Protein AF-A0A1G8NV44-F1 (afdb_monomer_lite)

Sequence (176 aa):
MKKGLSALVLLLPLIGHTADIPKAVSDEVAAREARGNQALAVNLWDSNVRACESRNLPTLFSIMKTVDTRLEAQPDDHQKYRARFVYSGCRQMLLNVASLNGACLNKIPDEQSQQYASKRWKDDSAQCAREIESPDLGYDVTKPVDRKQELLSEGYTGDEAEEVMRVMRKAAGENE

Organism: NCBI:txid29435

Structure (mmCIF, N/CA/C/O backbone):
data_AF-A0A1G8NV44-F1
#
_entry.id   AF-A0A1G8NV44-F1
#
loop_
_atom_site.group_PDB
_atom_site.id
_atom_site.type_symbol
_atom_site.label_atom_id
_atom_site.label_alt_id
_atom_site.label_comp_id
_atom_site.label_asym_id
_atom_site.label_entity_id
_atom_site.label_seq_id
_atom_site.pdbx_PDB_ins_code
_atom_site.Cartn_x
_atom_site.Cartn_y
_atom_site.Cartn_z
_atom_site.occupancy
_atom_site.B_iso_or_equiv
_atom_site.auth_seq_id
_atom_site.auth_comp_id
_atom_site.auth_asym_id
_atom_site.auth_atom_id
_atom_site.pdbx_PDB_model_num
ATOM 1 N N . MET A 1 1 ? -35.415 27.107 71.762 1.00 36.62 1 MET A N 1
ATOM 2 C CA . MET A 1 1 ? -35.977 26.882 70.410 1.00 36.62 1 MET A CA 1
ATOM 3 C C . MET A 1 1 ? -34.848 27.036 69.395 1.00 36.62 1 MET A C 1
ATOM 5 O O . MET A 1 1 ? -34.385 28.150 69.194 1.00 36.62 1 MET A O 1
ATOM 9 N N . LYS A 1 2 ? -34.321 25.932 68.846 1.00 34.53 2 LYS A N 1
ATOM 10 C CA . LYS A 1 2 ? -33.248 25.945 67.832 1.00 34.53 2 LYS A CA 1
ATOM 11 C C . LYS A 1 2 ? -33.889 25.796 66.447 1.00 34.53 2 LYS A C 1
ATOM 13 O O . LYS A 1 2 ? -34.646 24.856 66.237 1.00 34.53 2 LYS A O 1
ATOM 18 N N . LYS A 1 3 ? -33.624 26.742 65.541 1.00 37.09 3 LYS A N 1
ATOM 19 C CA . LYS A 1 3 ? -34.063 26.703 64.138 1.00 37.09 3 LYS A CA 1
ATOM 20 C C . LYS A 1 3 ? -33.130 25.763 63.367 1.00 37.09 3 LYS A C 1
ATOM 22 O O . LYS A 1 3 ? -31.929 26.011 63.335 1.00 37.09 3 LYS A O 1
ATOM 27 N N . GLY A 1 4 ? -33.667 24.690 62.793 1.00 36.47 4 GLY A N 1
ATOM 28 C CA . GLY A 1 4 ? -32.935 23.809 61.882 1.00 36.47 4 GLY A CA 1
ATOM 29 C C . GLY A 1 4 ? -33.060 24.316 60.448 1.00 36.47 4 GLY A C 1
ATOM 30 O O . GLY A 1 4 ? -34.166 24.373 59.918 1.00 36.47 4 GLY A O 1
ATOM 31 N N . LEU A 1 5 ? -31.937 24.695 59.833 1.00 40.50 5 LEU A N 1
ATOM 32 C CA . LEU A 1 5 ? -31.829 24.830 58.380 1.00 40.50 5 LEU A CA 1
ATOM 33 C C . LEU A 1 5 ? -31.835 23.419 57.774 1.00 40.50 5 LEU A C 1
ATOM 35 O O . LEU A 1 5 ? -30.941 22.630 58.066 1.00 40.50 5 LEU A O 1
ATOM 39 N N . SER A 1 6 ? -32.815 23.106 56.924 1.00 41.28 6 SER A N 1
ATOM 40 C CA . SER A 1 6 ? -32.707 21.967 56.005 1.00 41.28 6 SER A CA 1
ATOM 41 C C . SER A 1 6 ? -31.924 22.409 54.775 1.00 41.28 6 SER A C 1
ATOM 43 O O . SER A 1 6 ? -32.379 23.269 54.023 1.00 41.28 6 SER A O 1
ATOM 45 N N . ALA A 1 7 ? -30.735 21.838 54.595 1.00 43.12 7 ALA A N 1
ATOM 46 C CA . ALA A 1 7 ? -29.953 21.972 53.377 1.00 43.12 7 ALA A CA 1
ATOM 47 C C . ALA A 1 7 ? -30.589 21.106 52.281 1.00 43.12 7 ALA A C 1
ATOM 49 O O . ALA A 1 7 ? -30.697 19.887 52.416 1.00 43.12 7 ALA A O 1
ATOM 50 N N . LEU A 1 8 ? -31.031 21.753 51.205 1.00 38.50 8 LEU A N 1
ATOM 51 C CA . LEU A 1 8 ? -31.514 21.098 49.998 1.00 38.50 8 LEU A CA 1
ATOM 52 C C . LEU A 1 8 ? -30.291 20.571 49.231 1.00 38.50 8 LEU A C 1
ATOM 54 O O . LEU A 1 8 ? -29.568 21.340 48.600 1.00 38.50 8 LEU A O 1
ATOM 58 N N . VAL A 1 9 ? -30.023 19.270 49.330 1.00 42.53 9 VAL A N 1
ATOM 59 C CA . VAL A 1 9 ? -28.989 18.603 48.529 1.00 42.53 9 VAL A CA 1
ATOM 60 C C . VAL A 1 9 ? -29.501 18.498 47.093 1.00 42.53 9 VAL A C 1
ATOM 62 O O . VAL A 1 9 ? -30.320 17.641 46.766 1.00 42.53 9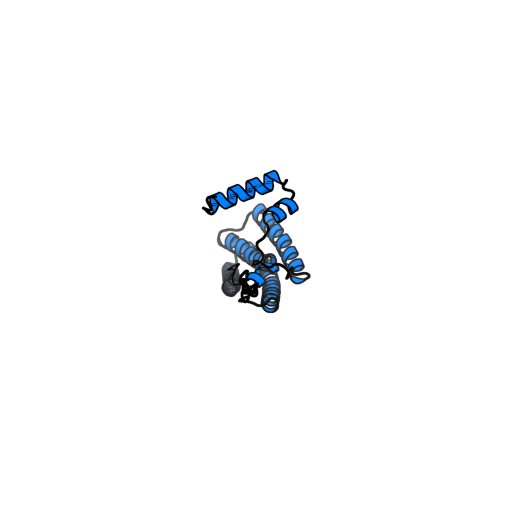 VAL A O 1
ATOM 65 N N . LEU A 1 10 ? -29.033 19.407 46.240 1.00 39.44 10 LEU A N 1
ATOM 66 C CA . LEU A 1 10 ? -29.155 19.316 44.788 1.00 39.44 10 LEU A CA 1
ATOM 67 C C . LEU A 1 10 ? -28.259 18.171 44.298 1.00 39.44 10 LEU A C 1
ATOM 69 O O . LEU A 1 10 ? -27.062 18.343 44.082 1.00 39.44 10 LEU A O 1
ATOM 73 N N . LEU A 1 11 ? -28.851 16.988 44.141 1.00 39.84 11 LEU A N 1
ATOM 74 C CA . LEU A 1 11 ? -28.281 15.898 43.354 1.00 39.84 11 LEU A CA 1
ATOM 75 C C . LEU A 1 11 ? -28.310 16.306 41.875 1.00 39.84 11 LEU A C 1
ATOM 77 O O . LEU A 1 11 ? -29.318 16.144 41.190 1.00 39.84 11 LEU A O 1
ATOM 81 N N . LEU A 1 12 ? -27.201 16.864 41.391 1.00 37.12 12 LEU A N 1
ATOM 82 C CA . LEU A 1 12 ? -26.926 16.960 39.961 1.00 37.12 12 LEU A CA 1
ATOM 83 C C . LEU A 1 12 ? -26.587 15.553 39.446 1.00 37.12 12 LEU A C 1
ATOM 85 O O . LEU A 1 12 ? -25.647 14.942 39.963 1.00 37.12 12 LEU A O 1
ATOM 89 N N . PRO A 1 13 ? -27.299 15.014 38.441 1.00 42.34 13 PRO A N 1
ATOM 90 C CA . PRO A 1 13 ? -26.837 13.816 37.768 1.00 42.34 13 PRO A CA 1
ATOM 91 C C . PRO A 1 13 ? -25.544 14.166 37.023 1.00 42.34 13 PRO A C 1
ATOM 93 O O . PRO A 1 13 ? -25.536 14.996 36.115 1.00 42.34 13 PRO A O 1
ATOM 96 N N . LEU A 1 14 ? -24.442 13.537 37.431 1.00 43.56 14 LEU A N 1
ATOM 97 C CA . LEU A 1 14 ? -23.212 13.439 36.649 1.00 43.56 14 LEU A CA 1
ATOM 98 C C . LEU A 1 14 ? -23.537 12.630 35.396 1.00 43.56 14 LEU A C 1
ATOM 100 O O . LEU A 1 14 ? -23.450 11.404 35.375 1.00 43.56 14 LEU A O 1
ATOM 104 N N . ILE A 1 15 ? -23.971 13.328 34.355 1.00 43.56 15 ILE A N 1
ATOM 105 C CA . ILE A 1 15 ? -24.144 12.728 33.048 1.00 43.56 15 ILE A CA 1
ATOM 106 C C . ILE A 1 15 ? -22.759 12.634 32.402 1.00 43.56 15 ILE A C 1
ATOM 108 O O . ILE A 1 15 ? -22.330 13.520 31.666 1.00 43.56 15 ILE A O 1
ATOM 112 N N . GLY A 1 16 ? -22.041 11.557 32.718 1.00 37.78 16 GLY A N 1
ATOM 113 C CA . GLY A 1 16 ? -20.856 11.135 31.982 1.00 37.78 16 GLY A CA 1
ATOM 114 C C . GLY A 1 16 ? -21.265 10.603 30.611 1.00 37.78 16 GLY A C 1
ATOM 115 O O . GLY A 1 16 ? -21.325 9.396 30.409 1.00 37.78 16 GLY A O 1
ATOM 116 N N . HIS A 1 17 ? -21.580 11.494 29.672 1.00 37.81 17 HIS A N 1
ATOM 117 C CA . HIS A 1 17 ? -21.605 11.126 28.262 1.00 37.81 17 HIS A CA 1
ATOM 118 C C . HIS A 1 17 ? -20.155 11.053 27.785 1.00 37.81 17 HIS A C 1
ATOM 120 O O . HIS A 1 17 ? -19.550 12.076 27.467 1.00 37.81 17 HIS A O 1
ATOM 126 N N . THR A 1 18 ? -19.602 9.845 27.688 1.00 39.44 18 THR A N 1
ATOM 127 C CA . THR A 1 18 ? -18.601 9.580 26.653 1.00 39.44 18 THR A CA 1
ATOM 128 C C . THR A 1 18 ? -19.333 9.760 25.329 1.00 39.44 18 THR A C 1
ATOM 130 O O . THR A 1 18 ? -20.010 8.849 24.851 1.00 39.44 18 THR A O 1
ATOM 133 N N . ALA A 1 19 ? -19.336 10.985 24.805 1.00 41.38 19 ALA A N 1
ATOM 134 C CA . ALA A 1 19 ? -19.837 11.246 23.472 1.00 41.38 19 ALA A CA 1
ATOM 135 C C . ALA A 1 19 ? -18.920 10.479 22.518 1.00 41.38 19 ALA A C 1
ATOM 137 O O . ALA A 1 19 ? -17.815 10.924 22.220 1.00 41.38 19 ALA A O 1
ATOM 138 N N . ASP A 1 20 ? -19.363 9.289 22.122 1.00 52.78 20 ASP A N 1
ATOM 139 C CA . ASP A 1 20 ? -18.735 8.477 21.094 1.00 52.78 20 ASP A CA 1
ATOM 140 C C . ASP A 1 20 ? -18.692 9.356 19.839 1.00 52.78 20 ASP A C 1
ATOM 142 O O . ASP A 1 20 ? -19.716 9.589 19.192 1.00 52.78 20 ASP A O 1
ATOM 146 N N . ILE A 1 21 ? -17.539 9.987 19.579 1.00 54.69 21 ILE A N 1
ATOM 147 C CA . ILE A 1 21 ? -17.377 10.913 18.455 1.00 54.69 21 ILE A CA 1
ATOM 148 C C . ILE A 1 21 ? -17.822 10.130 17.220 1.00 54.69 21 ILE A C 1
ATOM 150 O O . ILE A 1 21 ? -17.257 9.059 16.986 1.00 54.69 21 ILE A O 1
ATOM 154 N N . PRO A 1 22 ? -18.817 10.574 16.438 1.00 58.72 22 PRO A N 1
ATOM 155 C CA . PRO A 1 22 ? -19.298 9.783 15.316 1.00 58.72 22 PRO A CA 1
ATOM 156 C C . PRO A 1 22 ? -18.135 9.450 14.378 1.00 58.72 22 PRO A C 1
ATOM 158 O O . PRO A 1 22 ? -17.453 10.352 13.887 1.00 58.72 22 PRO A O 1
ATOM 161 N N . LYS A 1 23 ? -17.870 8.156 14.148 1.00 66.50 23 LYS A N 1
ATOM 162 C CA . LYS A 1 23 ? -16.870 7.740 13.156 1.00 66.50 23 LYS A CA 1
ATOM 163 C C . LYS A 1 23 ? -17.345 8.254 11.795 1.00 66.50 23 LYS A C 1
ATOM 165 O O . LYS A 1 23 ? -18.462 7.942 11.390 1.00 66.50 23 LYS A O 1
ATOM 170 N N . ALA A 1 24 ? -16.513 8.996 11.061 1.00 81.44 24 ALA A N 1
ATOM 171 C CA . ALA A 1 24 ? -16.880 9.426 9.705 1.00 81.44 24 ALA A CA 1
ATOM 172 C C . ALA A 1 24 ? -16.997 8.243 8.723 1.00 81.44 24 ALA A C 1
ATOM 174 O O . ALA A 1 24 ? -17.567 8.380 7.644 1.00 81.44 24 ALA A O 1
ATOM 175 N N . VAL A 1 25 ? -16.445 7.089 9.103 1.00 84.81 25 VAL A N 1
ATOM 176 C CA . VAL A 1 25 ? -16.461 5.821 8.375 1.00 84.81 25 VAL A CA 1
ATOM 177 C C . VAL A 1 25 ? -16.764 4.718 9.384 1.00 84.81 25 VAL A C 1
ATOM 179 O O . VAL A 1 25 ? -16.109 4.649 10.422 1.00 84.81 25 VAL A O 1
ATOM 182 N N . SER A 1 26 ? -17.754 3.868 9.109 1.00 89.12 26 SER A N 1
ATOM 183 C CA . SER A 1 26 ? -18.061 2.727 9.978 1.00 89.12 26 SER A CA 1
ATOM 184 C C . SER A 1 26 ? -16.981 1.646 9.892 1.00 89.12 26 SER A C 1
ATOM 186 O O . SER A 1 26 ? -16.259 1.555 8.897 1.00 89.12 26 SER A O 1
ATOM 188 N N . ASP A 1 27 ? -16.910 0.776 10.900 1.00 89.94 27 ASP A N 1
ATOM 189 C CA . ASP A 1 27 ? -15.952 -0.339 10.912 1.00 89.94 27 ASP A CA 1
ATOM 190 C C . ASP A 1 27 ? -16.160 -1.288 9.721 1.00 89.94 27 ASP A C 1
ATOM 192 O O . ASP A 1 27 ? -15.196 -1.780 9.141 1.00 89.94 27 ASP A O 1
ATOM 196 N N . GLU A 1 28 ? -17.409 -1.478 9.283 1.00 91.94 28 GLU A N 1
ATOM 197 C CA . GLU A 1 28 ? -17.740 -2.270 8.093 1.00 91.94 28 GLU A CA 1
ATOM 198 C C . GLU A 1 28 ? -17.209 -1.628 6.800 1.00 91.94 28 GLU A C 1
ATOM 200 O O . GLU A 1 28 ? -16.648 -2.311 5.938 1.00 91.94 28 GLU A O 1
ATOM 205 N N . VAL A 1 29 ? -17.360 -0.305 6.654 1.00 93.31 29 VAL A N 1
ATOM 206 C CA . VAL A 1 29 ? -16.832 0.418 5.487 1.00 93.31 29 VAL A CA 1
ATOM 207 C C . VAL A 1 29 ? -15.306 0.344 5.481 1.00 93.31 29 VAL A C 1
ATOM 209 O O . VAL A 1 29 ? -14.736 0.019 4.440 1.00 93.31 29 VAL A O 1
ATOM 212 N N . ALA A 1 30 ? -14.656 0.560 6.628 1.00 94.00 30 ALA A N 1
ATOM 213 C CA . ALA A 1 30 ? -13.204 0.450 6.758 1.00 94.00 30 ALA A CA 1
ATOM 214 C C . ALA A 1 30 ? -12.697 -0.968 6.437 1.00 94.00 30 ALA A C 1
ATOM 216 O O . ALA A 1 30 ? -11.735 -1.119 5.687 1.00 94.00 30 ALA A O 1
ATOM 217 N N . ALA A 1 31 ? -13.389 -2.015 6.901 1.00 96.00 31 ALA A N 1
ATOM 218 C CA . ALA A 1 31 ? -13.051 -3.403 6.577 1.00 96.00 31 ALA A CA 1
ATOM 219 C C . ALA A 1 31 ? -13.163 -3.697 5.070 1.00 96.00 31 ALA A C 1
ATOM 221 O O . ALA A 1 31 ? -12.324 -4.390 4.484 1.00 96.00 31 ALA A O 1
ATOM 222 N N . ARG A 1 32 ? -14.200 -3.161 4.411 1.00 97.38 32 ARG A N 1
ATOM 223 C CA . ARG A 1 32 ? -14.382 -3.292 2.958 1.00 97.38 32 ARG A CA 1
ATOM 224 C C . ARG A 1 32 ? -13.302 -2.538 2.183 1.00 97.38 32 ARG A C 1
ATOM 226 O O . ARG A 1 32 ? -12.782 -3.066 1.199 1.00 97.38 32 ARG A O 1
ATOM 233 N N . GLU A 1 33 ? -12.950 -1.332 2.621 1.00 96.94 33 GLU A N 1
ATOM 234 C CA . GLU A 1 33 ? -11.828 -0.564 2.071 1.00 96.94 33 GLU A CA 1
ATOM 235 C C . GLU A 1 33 ? -10.509 -1.329 2.218 1.00 96.94 33 GLU A C 1
ATOM 237 O O . GLU A 1 33 ? -9.790 -1.474 1.232 1.00 96.94 33 GLU A O 1
ATOM 242 N N . ALA A 1 34 ? -10.239 -1.903 3.394 1.00 97.88 34 ALA A N 1
ATOM 243 C CA . ALA A 1 34 ? -9.039 -2.685 3.679 1.00 97.88 34 ALA A CA 1
ATOM 244 C C . ALA A 1 34 ? -8.881 -3.890 2.741 1.00 97.88 34 ALA A C 1
ATOM 246 O O . ALA A 1 34 ? -7.846 -4.037 2.089 1.00 97.88 34 ALA A O 1
ATOM 247 N N . ARG A 1 35 ? -9.937 -4.702 2.581 1.00 98.50 35 ARG A N 1
ATOM 248 C CA . ARG A 1 35 ? -9.952 -5.825 1.620 1.00 98.50 35 ARG A CA 1
ATOM 249 C C . ARG A 1 35 ? -9.744 -5.342 0.185 1.00 98.50 35 ARG A C 1
ATOM 251 O O . ARG A 1 35 ? -9.006 -5.955 -0.585 1.00 98.50 35 ARG A O 1
ATOM 258 N N . GLY A 1 36 ? -10.372 -4.221 -0.172 1.00 98.38 36 GLY A N 1
ATOM 259 C CA . GLY A 1 36 ? -10.199 -3.592 -1.477 1.00 98.38 36 GLY A CA 1
ATOM 260 C C . GLY A 1 36 ? -8.773 -3.091 -1.727 1.00 98.38 36 GLY A C 1
ATOM 261 O O . GLY A 1 36 ? -8.297 -3.170 -2.860 1.00 98.38 36 GLY A O 1
ATOM 262 N N . ASN A 1 37 ? -8.095 -2.590 -0.695 1.00 98.38 37 ASN A N 1
ATOM 263 C CA . ASN A 1 37 ? -6.706 -2.144 -0.764 1.00 98.38 37 ASN A CA 1
ATOM 264 C C . ASN A 1 37 ? -5.754 -3.331 -0.884 1.00 98.38 37 ASN A C 1
ATOM 266 O O . ASN A 1 37 ? -4.890 -3.309 -1.755 1.00 98.38 37 ASN A O 1
ATOM 270 N N . GLN A 1 38 ? -5.960 -4.383 -0.085 1.00 98.62 38 GLN A N 1
ATOM 271 C CA . GLN A 1 38 ? -5.181 -5.619 -0.160 1.00 98.62 38 GLN A CA 1
ATOM 272 C C . GLN A 1 38 ? -5.229 -6.214 -1.571 1.00 98.62 38 GLN A C 1
ATOM 274 O O . GLN A 1 38 ? -4.189 -6.425 -2.193 1.00 98.62 38 GLN A O 1
ATOM 279 N N . ALA A 1 39 ? -6.437 -6.435 -2.100 1.00 98.50 39 ALA A N 1
ATOM 280 C CA . ALA A 1 39 ? -6.622 -7.026 -3.422 1.00 98.50 39 ALA A CA 1
ATOM 281 C C . ALA A 1 39 ? -5.989 -6.166 -4.526 1.00 98.50 39 ALA A C 1
ATOM 283 O O . ALA A 1 39 ? -5.305 -6.684 -5.408 1.00 98.50 39 ALA A O 1
ATOM 284 N N . LEU A 1 40 ? -6.179 -4.843 -4.462 1.00 98.44 40 LEU A N 1
ATOM 285 C CA . LEU A 1 40 ? -5.576 -3.925 -5.423 1.00 98.44 40 LEU A CA 1
ATOM 286 C C . LEU A 1 40 ? -4.046 -3.954 -5.342 1.00 98.44 40 LEU A C 1
ATOM 288 O O . LEU A 1 40 ? -3.391 -4.096 -6.369 1.00 98.44 40 LEU A O 1
ATOM 292 N N . ALA A 1 41 ? -3.479 -3.850 -4.141 1.00 98.50 41 ALA A N 1
ATOM 293 C CA . ALA A 1 41 ? -2.037 -3.833 -3.946 1.00 98.50 41 ALA A CA 1
ATOM 294 C C . ALA A 1 41 ? -1.385 -5.125 -4.456 1.00 98.50 41 ALA A C 1
ATOM 296 O O . ALA A 1 41 ? -0.385 -5.052 -5.164 1.00 98.50 41 ALA A O 1
ATOM 297 N N . VAL A 1 42 ? -1.978 -6.291 -4.164 1.00 98.19 42 VAL A N 1
ATOM 298 C CA . VAL A 1 42 ? -1.490 -7.594 -4.654 1.00 98.19 42 VAL A CA 1
ATOM 299 C C . VAL A 1 42 ? -1.483 -7.632 -6.182 1.00 98.19 42 VAL A C 1
ATOM 301 O O . VAL A 1 42 ? -0.472 -7.991 -6.781 1.00 98.19 42 VAL A O 1
ATOM 304 N N . ASN A 1 43 ? -2.568 -7.190 -6.823 1.00 97.50 43 ASN A N 1
ATOM 305 C CA . ASN A 1 43 ? -2.657 -7.155 -8.286 1.00 97.50 43 ASN A CA 1
ATOM 306 C C . ASN A 1 43 ? -1.639 -6.194 -8.924 1.00 97.50 43 ASN A C 1
ATOM 308 O O . ASN A 1 43 ? -1.125 -6.449 -10.020 1.00 97.50 43 ASN A O 1
ATOM 312 N N . LEU A 1 44 ? -1.357 -5.071 -8.260 1.00 98.44 44 LEU A N 1
ATOM 313 C CA . LEU A 1 44 ? -0.427 -4.066 -8.765 1.00 98.44 44 LEU A CA 1
ATOM 314 C C . LEU A 1 44 ? 1.036 -4.434 -8.517 1.00 98.44 44 LEU A C 1
ATOM 316 O O . LEU A 1 44 ? 1.865 -4.072 -9.347 1.00 98.44 44 LEU A O 1
ATOM 320 N N . TRP A 1 45 ? 1.363 -5.146 -7.434 1.00 98.00 45 TRP A N 1
ATOM 321 C CA . TRP A 1 45 ? 2.744 -5.438 -7.039 1.00 98.00 45 TRP A CA 1
ATOM 322 C C . TRP A 1 45 ? 3.542 -6.121 -8.154 1.00 98.00 45 TRP A C 1
ATOM 324 O O . TRP A 1 45 ? 4.522 -5.562 -8.645 1.00 98.00 45 TRP A O 1
ATOM 334 N N . ASP A 1 46 ? 3.070 -7.269 -8.639 1.00 95.69 46 ASP A N 1
ATOM 335 C CA . ASP A 1 46 ? 3.755 -8.027 -9.692 1.00 95.69 46 ASP A CA 1
ATOM 336 C C . ASP A 1 46 ? 3.854 -7.242 -11.008 1.00 95.69 46 ASP A C 1
ATOM 338 O O . ASP A 1 46 ? 4.848 -7.317 -11.734 1.00 95.69 46 ASP A O 1
ATOM 342 N N . SER A 1 47 ? 2.812 -6.471 -11.328 1.00 96.81 47 SER A N 1
ATOM 343 C CA . SER A 1 47 ? 2.793 -5.615 -12.517 1.00 96.81 47 SER A CA 1
ATOM 344 C C . SER A 1 47 ? 3.794 -4.466 -12.399 1.00 96.81 47 SER A C 1
ATOM 346 O O . SER A 1 47 ? 4.440 -4.118 -13.385 1.00 96.81 47 SER A O 1
ATOM 348 N N . ASN A 1 48 ? 3.961 -3.915 -11.196 1.00 97.75 48 ASN A N 1
ATOM 349 C CA . ASN A 1 48 ? 4.921 -2.862 -10.890 1.00 97.75 48 ASN A CA 1
ATOM 350 C C . ASN A 1 48 ? 6.362 -3.369 -11.002 1.00 97.75 48 ASN A C 1
ATOM 352 O O . ASN A 1 48 ? 7.177 -2.726 -11.658 1.00 97.75 48 ASN A O 1
ATOM 356 N N . VAL A 1 49 ? 6.653 -4.550 -10.440 1.00 95.81 49 VAL A N 1
ATOM 357 C CA . VAL A 1 49 ? 7.973 -5.200 -10.540 1.00 95.81 49 VAL A CA 1
ATOM 358 C C . VAL A 1 49 ? 8.351 -5.419 -12.008 1.00 95.81 49 VAL A C 1
ATOM 360 O O . VAL A 1 49 ? 9.375 -4.911 -12.462 1.00 95.81 49 VAL A O 1
ATOM 363 N N . ARG A 1 50 ? 7.473 -6.056 -12.797 1.00 96.25 50 ARG A N 1
ATOM 364 C CA . ARG A 1 50 ? 7.725 -6.285 -14.233 1.00 96.25 50 ARG A CA 1
ATOM 365 C C . ARG A 1 50 ? 7.894 -4.985 -15.021 1.00 96.25 50 ARG A C 1
ATOM 367 O O . ARG A 1 50 ? 8.748 -4.896 -15.905 1.00 96.25 50 ARG A O 1
ATOM 374 N N . ALA A 1 51 ? 7.079 -3.970 -14.731 1.00 97.25 51 ALA A N 1
ATOM 375 C CA . ALA A 1 51 ? 7.184 -2.671 -15.392 1.00 97.25 51 ALA A CA 1
ATOM 376 C C . ALA A 1 51 ? 8.492 -1.948 -15.036 1.00 97.25 51 ALA A C 1
ATOM 378 O O . ALA A 1 51 ? 9.066 -1.271 -15.887 1.00 97.25 51 ALA A O 1
ATOM 379 N N . CYS A 1 52 ? 8.988 -2.126 -13.812 1.00 96.00 52 CYS A N 1
ATOM 380 C CA . CYS A 1 52 ? 10.265 -1.590 -13.365 1.00 96.00 52 CYS A CA 1
ATOM 381 C C . CYS A 1 52 ? 11.443 -2.198 -14.134 1.00 96.00 52 CYS A C 1
ATOM 383 O O . CYS A 1 52 ? 12.241 -1.467 -14.725 1.00 96.00 52 CYS A O 1
ATOM 385 N N . GLU A 1 53 ? 11.505 -3.532 -14.177 1.00 94.88 53 GLU A N 1
ATOM 386 C CA . GLU A 1 53 ? 12.563 -4.297 -14.850 1.00 94.88 53 GLU A CA 1
ATOM 387 C C . GLU A 1 53 ? 12.612 -4.001 -16.353 1.00 94.88 53 GLU A C 1
ATOM 389 O O . GLU A 1 53 ? 13.678 -3.777 -16.922 1.00 94.88 53 GLU A O 1
ATOM 394 N N . SER A 1 54 ? 11.441 -3.935 -16.993 1.00 96.25 54 SER A N 1
ATOM 395 C CA . SER A 1 54 ? 11.310 -3.647 -18.428 1.00 96.25 54 SER A CA 1
ATOM 396 C C . SER A 1 54 ? 11.338 -2.155 -18.776 1.00 96.25 54 SER A C 1
ATOM 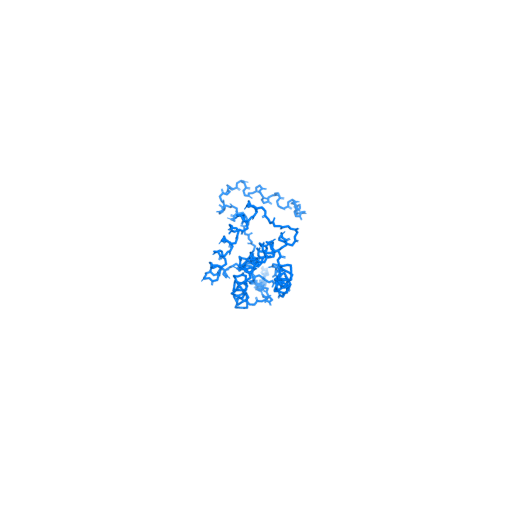398 O O . SER A 1 54 ? 11.223 -1.805 -19.951 1.00 96.25 54 SER A O 1
ATOM 400 N N . ARG A 1 55 ? 11.469 -1.263 -17.780 1.00 95.44 55 ARG A N 1
ATOM 401 C CA . ARG A 1 55 ? 11.389 0.202 -17.949 1.00 95.44 55 ARG A CA 1
ATOM 402 C C . ARG A 1 55 ? 10.115 0.660 -18.674 1.00 95.44 55 ARG A C 1
ATOM 404 O O . ARG A 1 55 ? 10.126 1.650 -19.407 1.00 95.44 55 ARG A O 1
ATOM 411 N N . ASN A 1 56 ? 8.999 -0.029 -18.454 1.00 97.75 56 ASN A N 1
ATOM 412 C CA . ASN A 1 56 ? 7.711 0.312 -19.046 1.00 97.75 56 ASN A CA 1
ATOM 413 C C . ASN A 1 56 ? 7.079 1.514 -18.320 1.00 97.75 56 ASN A C 1
ATOM 415 O O . ASN A 1 56 ? 6.225 1.367 -17.442 1.00 97.75 56 ASN A O 1
ATOM 419 N N . LEU A 1 57 ? 7.517 2.721 -18.694 1.00 96.94 57 LEU A N 1
ATOM 420 C CA . LEU A 1 57 ? 7.056 3.977 -18.094 1.00 96.94 57 LEU A CA 1
ATOM 421 C C . LEU A 1 57 ? 5.531 4.178 -18.188 1.00 96.94 57 LEU A C 1
ATOM 423 O O . LEU A 1 57 ? 4.947 4.558 -17.173 1.00 96.94 57 LEU A O 1
ATOM 427 N N . PRO A 1 58 ? 4.846 3.899 -19.322 1.00 98.12 58 PRO A N 1
ATOM 428 C CA . PRO A 1 58 ? 3.385 3.999 -19.383 1.00 98.12 58 PRO A CA 1
ATOM 429 C C . PRO A 1 58 ? 2.671 3.165 -18.313 1.00 98.12 58 PRO A C 1
ATOM 431 O O . PRO A 1 58 ? 1.753 3.658 -17.654 1.00 98.12 58 PRO A O 1
ATOM 434 N N . THR A 1 59 ? 3.114 1.923 -18.092 1.00 98.31 59 THR A N 1
ATOM 435 C CA . THR A 1 59 ? 2.558 1.077 -17.030 1.00 98.31 59 THR A CA 1
ATOM 436 C C . THR A 1 59 ? 2.880 1.634 -15.647 1.00 98.31 59 THR A C 1
ATOM 438 O O 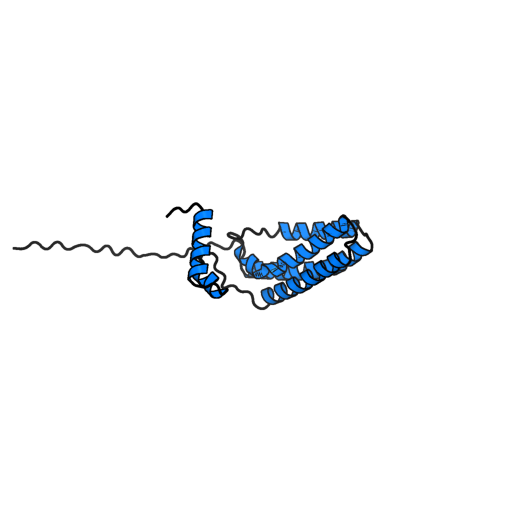. THR A 1 59 ? 1.981 1.687 -14.811 1.00 98.31 59 THR A O 1
ATOM 441 N N . LEU A 1 60 ? 4.107 2.112 -15.406 1.00 98.06 60 LEU A N 1
ATOM 442 C CA . LEU A 1 60 ? 4.470 2.714 -14.118 1.00 98.06 60 LEU A CA 1
ATOM 443 C C . LEU A 1 60 ? 3.588 3.929 -13.786 1.00 98.06 60 LEU A C 1
ATOM 445 O O . LEU A 1 60 ? 3.024 3.974 -12.694 1.00 98.06 60 LEU A O 1
ATOM 449 N N . PHE A 1 61 ? 3.374 4.848 -14.732 1.00 98.19 61 PHE A N 1
ATOM 450 C CA . PHE A 1 61 ? 2.477 5.995 -14.532 1.00 98.19 61 PHE A CA 1
ATOM 451 C C . PHE A 1 61 ? 1.023 5.576 -14.289 1.00 98.19 61 PHE A C 1
ATOM 453 O O . PHE A 1 61 ? 0.350 6.150 -13.432 1.00 98.19 61 PHE A O 1
ATOM 460 N N . SER A 1 62 ? 0.531 4.563 -15.011 1.00 98.38 62 SER A N 1
ATOM 461 C CA . SER A 1 62 ? -0.822 4.034 -14.800 1.00 98.38 62 SER A CA 1
ATOM 462 C C . SER A 1 62 ? -0.993 3.431 -13.403 1.00 98.38 62 SER A C 1
ATOM 464 O O . SER A 1 62 ? -2.039 3.617 -12.776 1.00 98.38 62 SER A O 1
ATOM 466 N N . ILE A 1 63 ? 0.021 2.712 -12.913 1.00 98.44 63 ILE A N 1
ATOM 467 C CA . ILE A 1 63 ? 0.030 2.140 -11.563 1.00 98.44 63 ILE A CA 1
ATOM 468 C C . ILE A 1 63 ? 0.020 3.262 -10.525 1.00 98.44 63 ILE A C 1
ATOM 470 O O . ILE A 1 63 ? -0.853 3.246 -9.659 1.00 98.44 63 ILE A O 1
ATOM 474 N N . MET A 1 64 ? 0.913 4.252 -10.644 1.00 98.00 64 MET A N 1
ATOM 475 C CA . MET A 1 64 ? 0.976 5.379 -9.705 1.00 98.00 64 MET A CA 1
ATOM 476 C C . MET A 1 64 ? -0.370 6.101 -9.618 1.00 98.00 64 MET A C 1
ATOM 478 O O . MET A 1 64 ? -0.946 6.200 -8.541 1.00 98.00 64 MET A O 1
ATOM 482 N N . LYS A 1 65 ? -0.958 6.464 -10.768 1.00 98.31 65 LYS A N 1
ATOM 483 C CA . LYS A 1 65 ? -2.280 7.105 -10.819 1.00 98.31 65 LYS A CA 1
ATOM 484 C C . LYS A 1 65 ? -3.366 6.273 -10.132 1.00 98.31 65 LYS A C 1
ATOM 486 O O . LYS A 1 65 ? -4.244 6.827 -9.472 1.00 98.31 65 LYS A O 1
ATOM 491 N N . THR A 1 66 ? -3.335 4.952 -10.307 1.00 98.44 66 THR A N 1
ATOM 492 C CA . THR A 1 66 ? -4.308 4.041 -9.685 1.00 98.44 66 THR A CA 1
ATOM 493 C C . THR A 1 66 ? -4.161 4.029 -8.165 1.00 98.44 66 THR A C 1
ATOM 495 O O . THR A 1 66 ? -5.167 4.068 -7.455 1.00 98.44 66 THR A O 1
ATOM 498 N N . VAL A 1 67 ? -2.922 3.991 -7.666 1.00 98.12 67 VAL A N 1
ATOM 499 C CA . VAL A 1 67 ? -2.637 4.033 -6.227 1.00 98.12 67 VAL A CA 1
ATOM 500 C C . VAL A 1 67 ? -3.028 5.383 -5.631 1.00 98.12 67 VAL A C 1
ATOM 502 O O . VAL A 1 67 ? -3.762 5.397 -4.645 1.00 98.12 67 VAL A O 1
ATOM 505 N N . ASP A 1 68 ? -2.629 6.490 -6.256 1.00 97.31 68 ASP A N 1
ATOM 506 C CA . ASP A 1 68 ? -2.947 7.846 -5.793 1.00 97.31 68 ASP A CA 1
ATOM 507 C C . ASP A 1 68 ? -4.461 8.051 -5.702 1.00 97.31 68 ASP A C 1
ATOM 509 O O . ASP A 1 68 ? -4.975 8.394 -4.642 1.00 97.31 68 ASP A O 1
ATOM 513 N N . THR A 1 69 ? -5.198 7.696 -6.762 1.00 97.75 69 THR A N 1
ATOM 514 C CA . THR A 1 69 ? -6.671 7.782 -6.781 1.00 97.75 69 THR A CA 1
ATOM 515 C C . THR A 1 69 ? -7.297 6.999 -5.622 1.00 97.75 69 THR A C 1
ATOM 517 O O . THR A 1 69 ? -8.279 7.434 -5.016 1.00 97.75 69 THR A O 1
ATOM 520 N N . ARG A 1 70 ? -6.749 5.818 -5.303 1.00 97.06 70 ARG A N 1
ATOM 521 C CA . ARG A 1 70 ? -7.256 4.986 -4.208 1.00 97.06 70 ARG A CA 1
ATOM 522 C C . ARG A 1 70 ? -6.968 5.607 -2.840 1.00 97.06 70 ARG A C 1
ATOM 524 O O . ARG A 1 70 ? -7.850 5.566 -1.984 1.00 97.06 70 ARG A O 1
ATOM 531 N N . LEU A 1 71 ? -5.763 6.138 -2.639 1.00 94.81 71 LEU A N 1
ATOM 532 C CA . LEU A 1 71 ? -5.344 6.752 -1.377 1.00 94.81 71 LEU A CA 1
ATOM 533 C C . LEU A 1 71 ? -6.062 8.086 -1.129 1.00 94.81 71 LEU A C 1
ATOM 535 O O . LEU A 1 71 ? -6.523 8.323 -0.018 1.00 94.81 71 LEU A O 1
ATOM 539 N N . GLU A 1 72 ? -6.247 8.915 -2.159 1.00 94.00 72 GLU A N 1
ATOM 540 C CA . GLU A 1 72 ? -6.993 10.180 -2.073 1.00 94.00 72 GLU A CA 1
ATOM 541 C C . GLU A 1 72 ? -8.457 9.972 -1.661 1.00 94.00 72 GLU A C 1
ATOM 543 O O . GLU A 1 72 ? -9.017 10.757 -0.894 1.00 94.00 72 GLU A O 1
ATOM 548 N N . ALA A 1 73 ? -9.079 8.877 -2.111 1.00 92.69 73 ALA A N 1
ATOM 549 C CA . ALA A 1 73 ? -10.434 8.506 -1.704 1.00 92.69 73 ALA A CA 1
ATOM 550 C C . ALA A 1 73 ? -10.535 8.076 -0.223 1.00 92.69 73 ALA A C 1
ATOM 552 O O . ALA A 1 73 ? -11.640 7.936 0.311 1.00 92.69 73 ALA A O 1
ATOM 553 N N . GLN A 1 74 ? -9.401 7.856 0.449 1.00 90.88 74 GLN A N 1
ATOM 554 C CA . GLN A 1 74 ? -9.309 7.352 1.819 1.00 90.88 74 GLN A CA 1
ATOM 555 C C . GLN A 1 74 ? -8.451 8.273 2.700 1.00 90.88 74 GLN A C 1
ATOM 557 O O . GLN A 1 74 ? -7.364 7.883 3.131 1.00 90.88 74 GLN A O 1
ATOM 562 N N . PRO A 1 75 ? -8.941 9.485 3.017 1.00 85.75 75 PRO A N 1
ATOM 563 C CA . PRO A 1 75 ? -8.242 10.390 3.922 1.00 85.75 75 PRO A CA 1
ATOM 564 C C . PRO A 1 75 ? -7.966 9.739 5.286 1.00 85.75 75 PRO A C 1
ATOM 566 O O . PRO A 1 75 ? -8.766 8.937 5.786 1.00 85.75 75 PRO A O 1
ATOM 569 N N . ASP A 1 76 ? -6.839 10.118 5.880 1.00 80.75 76 ASP A N 1
ATOM 570 C CA . ASP A 1 76 ? -6.210 9.489 7.045 1.00 80.75 76 ASP A CA 1
ATOM 571 C C . ASP A 1 76 ? -6.096 10.442 8.246 1.00 80.75 76 ASP A C 1
ATOM 573 O O . ASP A 1 76 ? -5.191 10.341 9.066 1.00 80.75 76 ASP A O 1
ATOM 577 N N . ASP A 1 77 ? -7.051 11.356 8.405 1.00 84.19 77 ASP A N 1
ATOM 578 C CA . ASP A 1 77 ? -7.209 12.064 9.676 1.00 84.19 77 ASP A CA 1
ATOM 579 C C . ASP A 1 77 ? -7.565 11.062 10.793 1.00 84.19 77 ASP A C 1
ATOM 581 O O . ASP A 1 77 ? -8.618 10.415 10.763 1.00 84.19 77 ASP A O 1
ATOM 585 N N . HIS A 1 78 ? -6.674 10.932 11.776 1.00 72.00 78 HIS A N 1
ATOM 586 C CA . HIS A 1 78 ? -6.760 9.944 12.854 1.00 72.00 78 HIS A CA 1
ATOM 587 C C . HIS A 1 78 ? -7.939 10.142 13.805 1.00 72.00 78 HIS A C 1
ATOM 589 O O . HIS A 1 78 ? -8.447 9.164 14.355 1.00 72.00 78 HIS A O 1
ATOM 595 N N . GLN A 1 79 ? -8.422 11.374 13.967 1.00 71.75 79 GLN A N 1
ATOM 596 C CA . GLN A 1 79 ? -9.561 11.659 14.839 1.00 71.75 79 GLN A CA 1
ATOM 597 C C . GLN A 1 79 ? -10.873 11.355 14.116 1.00 71.75 79 GLN A C 1
ATOM 599 O O . GLN A 1 79 ? -11.796 10.767 14.686 1.00 71.75 79 GLN A O 1
ATOM 604 N N . LYS A 1 80 ? -10.944 11.708 12.829 1.00 77.75 80 LYS A N 1
ATOM 605 C CA . LYS A 1 80 ? -12.158 11.595 12.015 1.00 77.75 80 LYS A CA 1
ATOM 606 C C . LYS A 1 80 ? -12.375 10.195 11.435 1.00 77.75 80 LYS A C 1
ATOM 608 O O . LYS A 1 80 ? -13.514 9.725 11.374 1.00 77.75 80 LYS A O 1
ATOM 613 N N . TYR A 1 81 ? -11.305 9.516 11.021 1.00 83.56 81 TYR A N 1
ATOM 614 C CA . TYR A 1 81 ? -11.356 8.240 10.296 1.00 83.56 81 TYR A CA 1
ATOM 615 C C . TYR A 1 81 ? -10.774 7.067 11.095 1.00 83.56 81 TYR A C 1
ATOM 617 O O . TYR A 1 81 ? -10.223 6.136 10.510 1.00 83.56 81 TYR A O 1
ATOM 625 N N . ARG A 1 82 ? -10.938 7.074 12.427 1.00 82.56 82 ARG A N 1
ATOM 626 C CA . ARG A 1 82 ? -10.370 6.068 13.348 1.00 82.56 82 ARG A CA 1
ATOM 627 C C . ARG A 1 82 ? -10.566 4.607 12.921 1.00 82.56 82 ARG A C 1
ATOM 629 O O . ARG A 1 82 ? -9.647 3.811 13.053 1.00 82.56 82 ARG A O 1
ATOM 636 N N . ALA A 1 83 ? -11.715 4.267 12.332 1.00 87.50 83 ALA A N 1
ATOM 637 C CA . ALA A 1 83 ? -12.006 2.913 11.848 1.00 87.50 83 ALA A CA 1
ATOM 638 C C . ALA A 1 83 ? -10.980 2.392 10.823 1.00 87.50 83 ALA A C 1
ATOM 640 O O . ALA A 1 83 ? -10.710 1.197 10.772 1.00 87.50 83 ALA A O 1
ATOM 641 N N . ARG A 1 84 ? -10.388 3.280 10.011 1.00 90.94 84 ARG A N 1
ATOM 642 C CA . ARG A 1 84 ? -9.389 2.910 8.996 1.00 90.94 84 ARG A CA 1
ATOM 643 C C . ARG A 1 84 ? -8.041 2.528 9.602 1.00 90.94 84 ARG A C 1
ATOM 645 O O . ARG A 1 84 ? -7.317 1.744 8.999 1.00 90.94 84 ARG A O 1
ATOM 652 N N . PHE A 1 85 ? -7.711 3.048 10.783 1.00 89.88 85 PHE A N 1
ATOM 653 C CA . PHE A 1 85 ? -6.412 2.819 11.424 1.00 89.88 85 PHE A CA 1
ATOM 654 C C . PHE A 1 85 ? -6.239 1.392 11.928 1.00 89.88 85 PHE A C 1
ATOM 656 O O . PHE A 1 85 ? -5.122 0.887 11.926 1.00 89.88 85 PHE A O 1
ATOM 663 N N . VAL A 1 86 ? -7.345 0.714 12.244 1.00 91.12 86 VAL A N 1
ATOM 664 C CA . VAL A 1 86 ? -7.357 -0.726 12.545 1.00 91.12 86 VAL A CA 1
ATOM 665 C C . VAL A 1 86 ? -6.779 -1.550 11.383 1.00 91.12 86 VAL A C 1
ATOM 667 O O . VAL A 1 86 ? -6.248 -2.632 11.600 1.00 91.12 86 VAL A O 1
ATOM 670 N N . TYR A 1 87 ? -6.832 -1.020 10.156 1.00 94.44 87 TYR A N 1
ATOM 671 C CA . TYR A 1 87 ? -6.377 -1.673 8.927 1.00 94.44 87 TYR A CA 1
ATOM 672 C C . TYR A 1 87 ? -5.177 -0.958 8.281 1.00 94.44 87 TYR A C 1
ATOM 674 O O . TYR A 1 87 ? -5.060 -0.882 7.049 1.00 94.44 87 TYR A O 1
ATOM 682 N N . SER A 1 88 ? -4.307 -0.364 9.104 1.00 93.25 88 SER A N 1
ATOM 683 C CA . SER A 1 88 ? -3.167 0.436 8.639 1.00 93.25 88 SER A CA 1
ATOM 684 C C . SER A 1 88 ? -2.219 -0.338 7.711 1.00 93.25 88 SER A C 1
ATOM 686 O O . SER A 1 88 ? -1.776 0.211 6.698 1.00 93.25 88 SER A O 1
ATOM 688 N N . GLY A 1 89 ? -1.976 -1.624 7.975 1.00 95.44 89 GLY A N 1
ATOM 689 C CA . GLY A 1 89 ? -1.166 -2.505 7.138 1.00 95.44 89 GLY A CA 1
ATOM 690 C C . GLY A 1 89 ? -1.718 -2.631 5.721 1.00 95.44 89 GLY A C 1
ATOM 691 O O . GLY A 1 89 ? -0.960 -2.570 4.751 1.00 95.44 89 GLY A O 1
ATOM 692 N N . CYS A 1 90 ? -3.042 -2.703 5.560 1.00 97.69 90 CYS A N 1
ATOM 693 C CA . CYS A 1 90 ? -3.662 -2.765 4.232 1.00 97.69 90 CYS A CA 1
ATOM 694 C C . CYS A 1 90 ? -3.468 -1.478 3.420 1.00 97.69 90 CYS A C 1
ATOM 696 O O . CYS A 1 90 ? -3.313 -1.531 2.197 1.00 97.69 90 CYS A O 1
ATOM 698 N N . ARG A 1 91 ? -3.430 -0.315 4.082 1.00 96.50 91 ARG A N 1
ATOM 699 C CA . ARG A 1 91 ? -3.038 0.949 3.439 1.00 96.50 91 ARG A CA 1
ATOM 700 C C . ARG A 1 91 ? -1.536 0.966 3.124 1.00 96.50 91 ARG A C 1
ATOM 702 O O . ARG A 1 91 ? -1.158 1.412 2.040 1.00 96.50 91 ARG A O 1
ATOM 709 N N . GLN A 1 92 ? -0.687 0.424 4.003 1.00 97.44 92 GLN A N 1
ATOM 710 C CA . GLN A 1 92 ? 0.758 0.337 3.751 1.00 97.44 92 GLN A CA 1
ATOM 711 C C . GLN A 1 92 ? 1.109 -0.530 2.548 1.00 97.44 92 GLN A C 1
ATOM 713 O O . GLN A 1 92 ? 2.046 -0.196 1.828 1.00 97.44 92 GLN A O 1
ATOM 718 N N . MET A 1 93 ? 0.331 -1.570 2.247 1.00 98.38 93 MET A N 1
ATOM 719 C CA . MET A 1 93 ? 0.522 -2.339 1.015 1.00 98.38 93 MET A CA 1
ATOM 720 C C . MET A 1 93 ? 0.446 -1.457 -0.245 1.00 98.38 93 MET A C 1
ATOM 722 O O . MET A 1 93 ? 1.272 -1.609 -1.145 1.00 98.38 93 MET A O 1
ATOM 726 N N . LEU A 1 94 ? -0.486 -0.496 -0.307 1.00 98.25 94 LEU A N 1
ATOM 727 C CA . LEU A 1 94 ? -0.566 0.460 -1.421 1.00 98.25 94 LEU A CA 1
ATOM 728 C C . LEU A 1 94 ? 0.626 1.423 -1.433 1.00 98.25 94 LEU A C 1
ATOM 730 O O . LEU A 1 94 ? 1.191 1.685 -2.495 1.00 98.25 94 LEU A O 1
ATOM 734 N N . LEU A 1 95 ? 1.058 1.903 -0.263 1.00 97.62 95 LEU A N 1
ATOM 735 C CA . LEU A 1 95 ? 2.249 2.750 -0.165 1.00 97.62 95 LEU A CA 1
ATOM 736 C C . LEU A 1 95 ? 3.535 2.018 -0.563 1.00 97.62 95 LEU A C 1
ATOM 738 O O . LEU A 1 95 ? 4.421 2.636 -1.148 1.00 97.62 95 LEU A O 1
ATOM 742 N N . ASN A 1 96 ? 3.637 0.713 -0.318 1.00 97.88 96 ASN A N 1
ATOM 743 C CA . ASN A 1 96 ? 4.761 -0.092 -0.795 1.00 97.88 96 ASN A CA 1
ATOM 744 C C . ASN A 1 96 ? 4.795 -0.147 -2.326 1.00 97.88 96 ASN A C 1
ATOM 746 O O . ASN A 1 96 ? 5.863 0.017 -2.918 1.00 97.88 96 ASN A O 1
ATOM 750 N N . VAL A 1 97 ? 3.632 -0.313 -2.972 1.00 98.31 97 VAL A N 1
ATOM 751 C CA . VAL A 1 97 ? 3.519 -0.236 -4.438 1.00 98.31 97 VAL A CA 1
ATOM 752 C C . VAL A 1 97 ? 3.946 1.147 -4.935 1.00 98.31 97 VAL A C 1
ATOM 754 O O . VAL A 1 97 ? 4.792 1.221 -5.825 1.00 98.31 97 VAL A O 1
ATOM 757 N N . ALA A 1 98 ? 3.422 2.230 -4.348 1.00 97.44 98 ALA A N 1
ATOM 758 C CA . ALA A 1 98 ? 3.786 3.599 -4.727 1.00 97.44 98 ALA A CA 1
ATOM 759 C C . ALA A 1 98 ? 5.285 3.879 -4.538 1.00 97.44 98 ALA A C 1
ATOM 761 O O . ALA A 1 98 ? 5.928 4.424 -5.431 1.00 97.44 98 ALA A O 1
ATOM 762 N N . SER A 1 99 ? 5.862 3.454 -3.413 1.00 96.25 99 SER A N 1
ATOM 763 C CA . SER A 1 99 ? 7.282 3.640 -3.098 1.00 96.25 99 SER A CA 1
ATOM 764 C C . SER A 1 99 ? 8.186 2.945 -4.117 1.00 96.25 99 SER A C 1
ATOM 766 O O . SER A 1 99 ? 9.063 3.580 -4.708 1.00 96.25 99 SER A O 1
ATOM 768 N N . LEU A 1 100 ? 7.921 1.663 -4.407 1.00 96.44 100 LEU A N 1
ATOM 769 C CA . LEU A 1 100 ? 8.663 0.935 -5.435 1.00 96.44 100 LEU A CA 1
ATOM 770 C C . LEU A 1 100 ? 8.464 1.574 -6.816 1.00 96.44 100 LEU A C 1
ATOM 772 O O . LEU A 1 100 ? 9.434 1.772 -7.542 1.00 96.44 100 LEU A O 1
ATOM 776 N N . ASN A 1 101 ? 7.229 1.945 -7.167 1.00 97.56 101 ASN A N 1
ATOM 777 C CA . ASN A 1 101 ? 6.926 2.582 -8.450 1.00 97.56 101 ASN A CA 1
ATOM 778 C C . ASN A 1 101 ? 7.700 3.898 -8.630 1.00 97.56 101 ASN A C 1
ATOM 780 O O . ASN A 1 101 ? 8.358 4.096 -9.651 1.00 97.56 101 ASN A O 1
ATOM 784 N N . GLY A 1 102 ? 7.692 4.760 -7.610 1.00 95.75 102 GLY A N 1
ATOM 785 C CA . GLY A 1 102 ? 8.428 6.022 -7.599 1.00 95.75 102 GLY A CA 1
ATOM 786 C C . GLY A 1 102 ? 9.939 5.821 -7.713 1.00 95.75 102 GLY A C 1
ATOM 787 O O . GLY A 1 102 ? 10.603 6.539 -8.464 1.00 95.75 102 GLY A O 1
ATOM 788 N N . ALA A 1 103 ? 10.491 4.803 -7.045 1.00 94.81 103 ALA A N 1
ATOM 789 C CA . ALA A 1 103 ? 11.892 4.431 -7.224 1.00 94.81 103 ALA A CA 1
ATOM 790 C C . ALA A 1 103 ? 12.181 4.046 -8.687 1.00 94.81 103 ALA A C 1
ATOM 792 O O . ALA A 1 103 ? 13.113 4.586 -9.286 1.00 94.81 103 ALA A O 1
ATOM 793 N N . CYS A 1 104 ? 11.328 3.204 -9.278 1.00 95.56 104 CYS A N 1
ATOM 794 C CA . CYS A 1 104 ? 11.436 2.713 -10.653 1.00 95.56 104 CYS A CA 1
ATOM 795 C C . CYS A 1 104 ? 11.308 3.805 -11.724 1.00 95.56 104 CYS A C 1
ATOM 797 O O . CYS A 1 104 ? 11.991 3.739 -12.752 1.00 95.56 104 CYS A O 1
ATOM 799 N N . LEU A 1 105 ? 10.473 4.824 -11.493 1.00 94.00 105 LEU A N 1
ATOM 800 C CA . LEU A 1 105 ? 10.364 5.985 -12.381 1.00 94.00 105 LEU A CA 1
ATOM 801 C C . LEU A 1 105 ? 11.694 6.747 -12.474 1.00 94.00 105 LEU A C 1
ATOM 803 O O . LEU A 1 105 ? 12.093 7.147 -13.567 1.00 94.00 105 LEU A O 1
ATOM 807 N N . ASN A 1 106 ? 12.423 6.868 -11.361 1.00 90.31 106 ASN A N 1
ATOM 808 C CA . ASN A 1 106 ? 13.730 7.524 -11.336 1.00 90.31 106 ASN A CA 1
ATOM 809 C C . ASN A 1 106 ? 14.825 6.652 -11.971 1.00 90.31 106 ASN A C 1
ATOM 811 O O . ASN A 1 106 ? 15.521 7.086 -12.890 1.00 90.31 106 ASN A O 1
ATOM 815 N N . LYS A 1 107 ? 14.980 5.409 -11.502 1.00 91.12 107 LYS A N 1
ATOM 816 C CA . LYS A 1 107 ? 15.981 4.443 -11.991 1.00 91.12 107 LYS A CA 1
ATOM 817 C C . LYS A 1 107 ? 15.572 3.016 -11.632 1.00 91.12 107 LYS A C 1
ATOM 819 O O . LYS A 1 107 ? 14.718 2.819 -10.781 1.00 91.12 107 LYS A O 1
ATOM 824 N N . ILE A 1 108 ? 16.213 2.013 -12.227 1.00 91.62 108 ILE A N 1
ATOM 825 C CA . ILE A 1 108 ? 16.084 0.638 -11.719 1.00 91.62 108 ILE A CA 1
ATOM 826 C C . ILE A 1 108 ? 16.703 0.607 -10.309 1.00 91.62 108 ILE A C 1
ATOM 828 O O . ILE A 1 108 ? 17.865 1.009 -10.173 1.00 91.62 108 ILE A O 1
ATOM 832 N N . PRO A 1 109 ? 15.958 0.205 -9.263 1.00 91.69 109 PRO A N 1
ATOM 833 C CA . PRO A 1 109 ? 16.506 0.093 -7.917 1.00 91.69 109 PRO A CA 1
ATOM 834 C C . PRO A 1 109 ? 17.634 -0.941 -7.873 1.00 91.69 109 PRO A C 1
ATOM 836 O O . PRO A 1 109 ? 17.578 -1.955 -8.569 1.00 91.69 109 PRO A O 1
ATOM 839 N N . ASP A 1 110 ? 18.648 -0.700 -7.047 1.00 93.75 110 ASP A N 1
ATOM 840 C CA . ASP A 1 110 ? 19.687 -1.700 -6.796 1.00 93.75 110 ASP A CA 1
ATOM 841 C C . ASP A 1 110 ? 19.133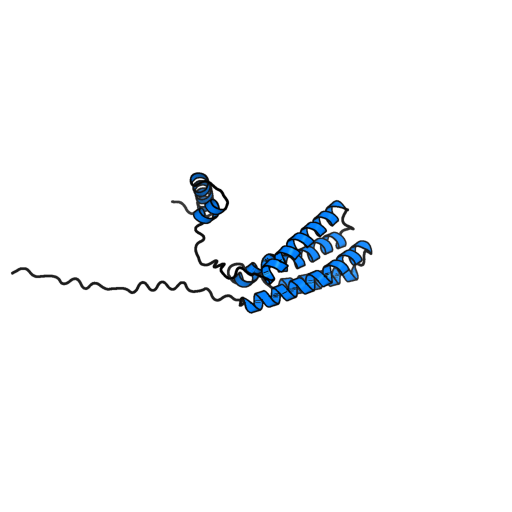 -2.905 -6.018 1.00 93.75 110 ASP A C 1
ATOM 843 O O . ASP A 1 110 ? 18.015 -2.886 -5.496 1.00 93.75 110 ASP A O 1
ATOM 847 N N . GLU A 1 111 ? 19.922 -3.977 -5.956 1.00 92.94 111 GLU A N 1
ATOM 848 C CA . GLU A 1 111 ? 19.524 -5.227 -5.310 1.00 92.94 111 GLU A CA 1
ATOM 849 C C . GLU A 1 111 ? 19.111 -5.016 -3.846 1.00 92.94 111 GLU A C 1
ATOM 851 O O . GLU A 1 111 ? 18.074 -5.521 -3.418 1.00 92.94 111 GLU A O 1
ATOM 856 N N . GLN A 1 112 ? 19.865 -4.212 -3.091 1.00 94.25 112 GLN A N 1
ATOM 857 C CA . GLN A 1 112 ? 19.558 -3.922 -1.691 1.00 94.25 112 GLN A CA 1
ATOM 858 C C . GLN A 1 112 ? 18.193 -3.235 -1.544 1.00 94.25 112 GLN A C 1
ATOM 860 O O . GLN A 1 112 ? 17.395 -3.608 -0.679 1.00 94.25 112 GLN A O 1
ATOM 865 N N . SER A 1 113 ? 17.894 -2.263 -2.407 1.00 92.19 113 SER A N 1
ATOM 866 C CA . SER A 1 113 ? 16.605 -1.567 -2.424 1.00 92.19 113 SER A CA 1
ATOM 867 C C . SER A 1 113 ? 15.454 -2.513 -2.774 1.00 92.19 113 SER A C 1
ATOM 869 O O . SER A 1 113 ? 14.393 -2.447 -2.151 1.00 92.19 113 SER A O 1
ATOM 871 N N . GLN A 1 114 ? 15.659 -3.430 -3.726 1.00 91.81 114 GLN A N 1
ATOM 872 C CA . GLN A 1 114 ? 14.658 -4.438 -4.099 1.00 91.81 114 GLN A CA 1
ATOM 873 C C . GLN A 1 114 ? 14.408 -5.449 -2.972 1.00 91.81 114 GLN A C 1
ATOM 875 O O . GLN A 1 114 ? 13.254 -5.784 -2.683 1.00 91.81 114 GLN A O 1
ATOM 880 N N . GLN A 1 115 ? 15.467 -5.903 -2.295 1.00 94.06 115 GLN A N 1
ATOM 881 C CA . GLN A 1 115 ? 15.364 -6.787 -1.132 1.00 94.06 115 GLN A CA 1
ATOM 882 C C . GLN A 1 115 ? 14.602 -6.106 0.010 1.00 94.06 115 GLN A C 1
ATOM 884 O O . GLN A 1 115 ? 13.696 -6.705 0.594 1.00 94.06 115 GLN A O 1
ATOM 889 N N . TYR A 1 116 ? 14.913 -4.837 0.294 1.00 94.12 116 TYR A N 1
ATOM 890 C CA . TYR A 1 116 ? 14.199 -4.055 1.302 1.00 94.12 116 TYR A CA 1
ATOM 891 C C . TYR A 1 116 ? 12.714 -3.890 0.953 1.00 94.12 116 TYR A C 1
ATOM 893 O O . TYR A 1 116 ? 11.855 -4.167 1.792 1.00 94.12 116 TYR A O 1
ATOM 901 N N . ALA A 1 117 ? 12.399 -3.510 -0.290 1.00 94.69 117 ALA A N 1
ATOM 902 C CA . ALA A 1 117 ? 11.020 -3.370 -0.757 1.00 94.69 117 ALA A CA 1
ATOM 903 C C . ALA A 1 117 ? 10.245 -4.695 -0.653 1.00 94.69 117 ALA A C 1
ATOM 905 O O . ALA A 1 117 ? 9.115 -4.713 -0.171 1.00 94.69 117 ALA A O 1
ATOM 906 N N . SER A 1 118 ? 10.876 -5.815 -1.019 1.00 95.19 118 SER A N 1
ATOM 907 C CA . SER A 1 118 ? 10.283 -7.156 -0.915 1.00 95.19 118 SER A CA 1
ATOM 908 C C . SER A 1 118 ? 10.042 -7.576 0.536 1.00 95.19 118 SER A C 1
ATOM 910 O O . SER A 1 118 ? 9.002 -8.157 0.853 1.00 95.19 118 SER A O 1
ATOM 912 N N . LYS A 1 119 ? 10.975 -7.254 1.442 1.00 96.88 119 LYS A N 1
ATOM 913 C CA . LYS A 1 119 ? 10.804 -7.500 2.878 1.00 96.88 119 LYS A CA 1
ATOM 914 C C . LYS A 1 119 ? 9.624 -6.699 3.430 1.00 96.88 119 LYS A C 1
ATOM 916 O O . LYS A 1 119 ? 8.748 -7.280 4.063 1.00 96.88 119 LYS A O 1
ATOM 921 N N . ARG A 1 120 ? 9.579 -5.391 3.154 1.00 96.38 120 ARG A N 1
ATOM 922 C CA . ARG A 1 120 ? 8.479 -4.502 3.565 1.00 96.38 120 ARG A CA 1
ATOM 923 C C . ARG A 1 120 ? 7.136 -4.989 3.035 1.00 96.38 120 ARG A C 1
ATOM 925 O O . ARG A 1 120 ? 6.189 -5.101 3.803 1.00 96.38 120 ARG A O 1
ATOM 932 N N . TRP A 1 121 ? 7.083 -5.357 1.756 1.00 97.56 121 TRP A N 1
ATOM 933 C CA . TRP A 1 121 ? 5.898 -5.947 1.145 1.00 97.56 121 TRP A CA 1
ATOM 934 C C . TRP A 1 121 ? 5.412 -7.181 1.905 1.00 97.56 121 TRP A C 1
ATOM 936 O O . TRP A 1 121 ? 4.228 -7.269 2.227 1.00 97.56 121 TRP A O 1
ATOM 946 N N . LYS A 1 122 ? 6.313 -8.115 2.229 1.00 97.94 122 LYS A N 1
ATOM 947 C CA . LYS A 1 122 ? 5.973 -9.331 2.976 1.00 97.94 122 LYS A CA 1
ATOM 948 C C . LYS A 1 122 ? 5.441 -9.017 4.376 1.00 97.94 122 LYS A C 1
ATOM 950 O O . LYS A 1 122 ? 4.419 -9.579 4.770 1.00 97.94 122 LYS A O 1
ATOM 955 N N . ASP A 1 123 ? 6.119 -8.132 5.104 1.00 97.06 123 ASP A N 1
ATOM 956 C CA . ASP A 1 123 ? 5.745 -7.756 6.470 1.00 97.06 123 ASP A CA 1
ATOM 957 C C . ASP A 1 123 ? 4.366 -7.075 6.496 1.00 97.06 123 ASP A C 1
ATOM 959 O O . ASP A 1 123 ? 3.480 -7.501 7.242 1.00 97.06 123 ASP A O 1
ATOM 963 N N . ASP A 1 124 ? 4.150 -6.086 5.622 1.00 97.69 124 ASP A N 1
ATOM 964 C CA . ASP A 1 124 ? 2.902 -5.317 5.559 1.00 97.69 124 ASP A CA 1
ATOM 965 C C . ASP A 1 124 ? 1.743 -6.152 4.975 1.00 97.69 124 ASP A C 1
ATOM 967 O O . ASP A 1 124 ? 0.599 -6.012 5.407 1.00 97.69 124 ASP A O 1
ATOM 971 N N . SER A 1 125 ? 2.024 -7.092 4.061 1.00 98.06 125 SER A N 1
ATOM 972 C CA . SER A 1 125 ? 1.031 -8.073 3.588 1.00 98.06 125 SER A CA 1
ATOM 973 C C . SER A 1 125 ? 0.553 -8.980 4.718 1.00 98.06 125 SER A C 1
ATOM 975 O O . SER A 1 125 ? -0.647 -9.215 4.867 1.00 98.06 125 SER A O 1
ATOM 977 N N . ALA A 1 126 ? 1.488 -9.485 5.530 1.00 98.00 126 ALA A N 1
ATOM 978 C CA . ALA A 1 126 ? 1.162 -10.319 6.680 1.00 98.00 126 ALA A CA 1
ATOM 979 C C . ALA A 1 126 ? 0.410 -9.524 7.755 1.00 98.00 126 ALA A C 1
ATOM 981 O O . ALA A 1 126 ? -0.504 -10.058 8.379 1.00 98.00 126 ALA A O 1
ATOM 982 N N . GLN A 1 127 ? 0.773 -8.256 7.968 1.00 97.50 127 GLN A N 1
ATOM 983 C CA . GLN A 1 127 ? 0.039 -7.367 8.863 1.00 97.50 127 GLN A CA 1
ATOM 984 C C . GLN A 1 127 ? -1.394 -7.139 8.379 1.00 97.50 127 GLN A C 1
ATOM 986 O O . GLN A 1 127 ? -2.318 -7.403 9.140 1.00 97.50 127 GLN A O 1
ATOM 991 N N . CYS A 1 128 ? -1.589 -6.749 7.117 1.00 98.25 128 CYS A N 1
ATOM 992 C CA . CYS A 1 128 ? -2.923 -6.553 6.549 1.00 98.25 128 CYS A CA 1
ATOM 993 C C . CYS A 1 128 ? -3.793 -7.814 6.659 1.00 98.25 128 CYS A C 1
ATOM 995 O O . CYS A 1 128 ? -4.972 -7.733 6.995 1.00 98.25 128 CYS A O 1
ATOM 997 N N . ALA A 1 129 ? -3.214 -8.998 6.421 1.00 98.12 129 ALA A N 1
ATOM 998 C CA . ALA A 1 129 ? -3.934 -10.257 6.588 1.00 98.12 129 ALA A CA 1
ATOM 999 C C . ALA A 1 129 ? -4.444 -10.442 8.029 1.00 98.12 129 ALA A C 1
ATOM 1001 O O . ALA A 1 129 ? -5.618 -10.757 8.211 1.00 98.12 129 ALA A O 1
ATOM 1002 N N . ARG A 1 130 ? -3.602 -10.171 9.038 1.00 97.69 130 ARG A N 1
ATOM 1003 C CA . ARG A 1 130 ? -4.00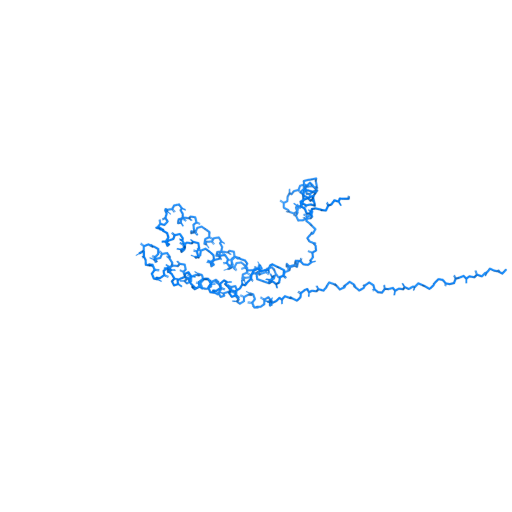5 -10.227 10.455 1.00 97.69 130 ARG A CA 1
ATOM 1004 C C . ARG A 1 130 ? -5.075 -9.193 10.793 1.00 97.69 130 ARG A C 1
ATOM 1006 O O . ARG A 1 130 ? -6.035 -9.532 11.471 1.00 97.69 130 ARG A O 1
ATOM 1013 N N . GLU A 1 131 ? -4.931 -7.963 10.306 1.00 96.38 131 GLU A N 1
ATOM 1014 C CA . GLU A 1 131 ? -5.909 -6.889 10.527 1.00 96.38 131 GLU A CA 1
ATOM 1015 C C . GLU A 1 131 ? -7.278 -7.233 9.914 1.00 96.38 131 GLU A C 1
ATOM 1017 O O . GLU A 1 131 ? -8.309 -6.936 10.505 1.00 96.38 131 GLU A O 1
ATOM 1022 N N . ILE A 1 132 ? -7.312 -7.899 8.752 1.00 96.81 132 ILE A N 1
ATOM 1023 C CA . ILE A 1 132 ? -8.558 -8.361 8.116 1.00 96.81 132 ILE A CA 1
ATOM 1024 C C . ILE A 1 132 ? -9.179 -9.553 8.857 1.00 96.81 132 ILE A C 1
ATOM 1026 O O . ILE A 1 132 ? -10.408 -9.653 8.920 1.00 96.81 132 ILE A O 1
ATOM 1030 N N . GLU A 1 133 ? -8.356 -10.480 9.350 1.00 96.88 133 GLU A N 1
ATOM 1031 C CA . GLU A 1 133 ? -8.807 -11.698 10.033 1.00 96.88 133 GLU A CA 1
ATOM 1032 C C . GLU A 1 133 ? -9.300 -11.416 11.456 1.00 96.88 133 GLU A C 1
ATOM 1034 O O . GLU A 1 133 ? -10.350 -11.916 11.858 1.00 96.88 133 GLU A O 1
ATOM 1039 N N . SER A 1 134 ? -8.559 -10.597 12.201 1.00 93.62 134 SER A N 1
ATOM 1040 C CA . SER A 1 134 ? -8.802 -10.301 13.611 1.00 93.62 134 SER A CA 1
ATOM 1041 C C . SER A 1 134 ? -8.563 -8.812 13.903 1.00 93.62 134 SER A C 1
ATOM 1043 O O . SER A 1 134 ? -7.582 -8.468 14.570 1.00 93.62 134 SER A O 1
ATOM 1045 N N . PRO A 1 135 ? -9.440 -7.915 13.413 1.00 90.94 135 PRO A N 1
ATOM 1046 C CA . PRO A 1 135 ? -9.306 -6.482 13.649 1.00 90.94 135 PRO A CA 1
ATOM 1047 C C . PRO A 1 135 ? -9.471 -6.140 15.134 1.00 90.94 135 PRO A C 1
ATOM 1049 O O . PRO A 1 135 ? -10.436 -6.568 15.773 1.00 90.94 135 PRO A O 1
ATOM 1052 N N . ASP A 1 136 ? -8.580 -5.304 15.669 1.00 87.44 136 ASP A N 1
ATOM 1053 C CA . ASP A 1 136 ? -8.759 -4.712 16.997 1.00 87.44 136 ASP A CA 1
ATOM 1054 C C . ASP A 1 136 ? -9.750 -3.541 16.934 1.00 87.44 136 ASP A C 1
ATOM 1056 O O . ASP A 1 136 ? -9.395 -2.370 16.798 1.00 87.44 136 ASP A O 1
ATOM 1060 N N . LEU A 1 137 ? -11.037 -3.877 17.013 1.00 83.12 137 LEU A N 1
ATOM 1061 C CA . LEU A 1 137 ? -12.129 -2.900 17.043 1.00 83.12 137 LEU A CA 1
ATOM 1062 C C . LEU A 1 137 ? -12.303 -2.238 18.421 1.00 83.12 137 LEU A C 1
ATOM 1064 O O . LEU A 1 137 ? -13.139 -1.344 18.563 1.00 83.12 137 LEU A O 1
ATOM 1068 N N . GLY A 1 138 ? -11.541 -2.679 19.429 1.00 69.62 138 GLY A N 1
ATOM 1069 C CA . GLY A 1 138 ? -11.561 -2.134 20.785 1.00 69.62 138 GLY A CA 1
ATOM 1070 C C . GLY A 1 138 ? -10.768 -0.836 20.936 1.00 69.62 138 GLY A C 1
ATOM 1071 O O . GLY A 1 138 ? -10.855 -0.198 21.988 1.00 69.62 138 GLY A O 1
ATOM 1072 N N . TYR A 1 139 ? -10.027 -0.434 19.897 1.00 59.12 139 TY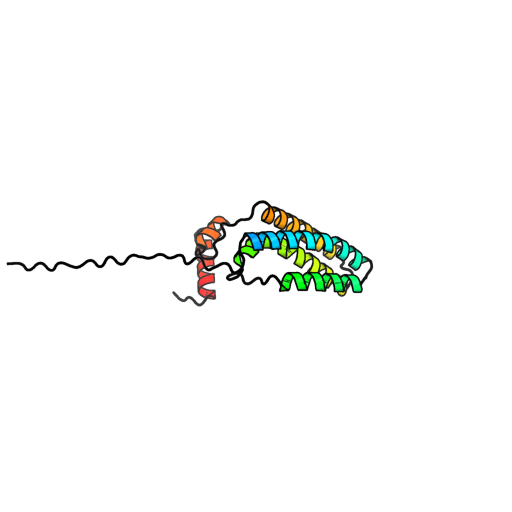R A N 1
ATOM 1073 C CA . TYR A 1 139 ? -9.240 0.791 19.888 1.00 59.12 139 TYR A CA 1
ATOM 1074 C C . TYR A 1 139 ? -10.139 2.037 19.933 1.00 59.12 139 TYR A C 1
ATOM 1076 O O . TYR A 1 139 ? -10.681 2.512 18.928 1.00 59.12 139 TYR A O 1
ATOM 1084 N N . ASP A 1 140 ? -10.296 2.563 21.143 1.00 56.44 140 ASP A N 1
ATOM 1085 C CA . ASP A 1 140 ? -11.018 3.789 21.441 1.00 56.44 140 ASP A CA 1
ATOM 1086 C C . ASP A 1 140 ? -10.026 4.933 21.692 1.00 56.44 140 ASP A C 1
ATOM 1088 O O . ASP A 1 140 ? -9.532 5.111 22.802 1.00 56.44 140 ASP A O 1
ATOM 1092 N N . VAL A 1 141 ? -9.765 5.739 20.657 1.00 50.84 141 VAL A N 1
ATOM 1093 C CA . VAL A 1 141 ? -8.939 6.964 20.737 1.00 50.84 141 VAL A CA 1
ATOM 1094 C C . VAL A 1 141 ? -9.511 8.043 21.665 1.00 50.84 141 VAL A C 1
ATOM 1096 O O . VAL A 1 141 ? -8.839 9.041 21.913 1.00 50.84 141 VAL A O 1
ATOM 1099 N N . THR A 1 142 ? -10.754 7.891 22.141 1.00 45.91 142 THR A N 1
ATOM 1100 C CA . THR A 1 142 ? -11.380 8.825 23.090 1.00 45.91 142 THR A CA 1
ATOM 1101 C C . THR A 1 142 ? -11.151 8.432 24.543 1.00 45.91 142 THR A C 1
ATOM 1103 O O . THR A 1 142 ? -11.315 9.273 25.430 1.00 45.91 142 THR A O 1
ATOM 1106 N N . LYS A 1 143 ? -10.707 7.195 24.810 1.00 44.12 143 LYS A N 1
ATOM 1107 C CA . LYS A 1 143 ? -10.150 6.879 26.121 1.00 44.12 143 LYS A CA 1
ATOM 1108 C C . LYS A 1 143 ? -8.813 7.600 26.227 1.00 44.12 143 LYS A C 1
ATOM 1110 O O . LYS A 1 143 ? -7.960 7.384 25.365 1.00 44.12 143 LYS A O 1
ATOM 1115 N N . PRO A 1 144 ? -8.604 8.445 27.254 1.00 47.72 144 PRO A N 1
ATOM 1116 C CA . PRO A 1 144 ? -7.264 8.912 27.542 1.00 47.72 144 PRO A CA 1
ATOM 1117 C C . PRO A 1 144 ? -6.416 7.661 27.720 1.00 47.72 144 PRO A C 1
ATOM 1119 O O . PRO A 1 144 ? -6.685 6.840 28.599 1.00 47.72 144 PRO A O 1
ATOM 1122 N N . VAL A 1 145 ? -5.451 7.479 26.821 1.00 58.16 145 VAL A N 1
ATOM 1123 C CA . VAL A 1 145 ? -4.435 6.460 27.008 1.00 58.16 145 VAL A CA 1
ATOM 1124 C C . VAL A 1 145 ? -3.772 6.848 28.315 1.00 58.16 145 VAL A C 1
ATOM 1126 O O . VAL A 1 145 ? -3.204 7.940 28.419 1.00 58.16 145 VAL A O 1
ATOM 1129 N N . ASP A 1 146 ? -3.914 6.009 29.341 1.00 70.31 146 ASP A N 1
ATOM 1130 C CA . ASP A 1 146 ? -3.061 6.122 30.510 1.00 70.31 146 ASP A CA 1
ATOM 1131 C C . ASP A 1 146 ? -1.662 5.784 30.013 1.00 70.31 146 ASP A C 1
ATOM 1133 O O . ASP A 1 146 ? -1.230 4.636 29.977 1.00 70.31 146 ASP A O 1
ATOM 1137 N N . ARG A 1 147 ? -0.995 6.805 29.485 1.00 73.81 147 ARG A N 1
ATOM 1138 C CA . ARG A 1 147 ? 0.259 6.654 28.767 1.00 73.81 147 ARG A CA 1
ATOM 1139 C C . ARG A 1 147 ? 1.355 6.143 29.689 1.00 73.81 147 ARG A C 1
ATOM 1141 O O . ARG A 1 147 ? 2.279 5.487 29.231 1.00 73.81 147 ARG A O 1
ATOM 1148 N N . LYS A 1 148 ? 1.204 6.344 31.000 1.00 74.19 148 LYS A N 1
ATOM 1149 C CA . LYS A 1 148 ? 2.038 5.677 31.991 1.00 74.19 148 LYS A CA 1
ATOM 1150 C C . LYS A 1 148 ? 1.785 4.167 31.989 1.00 74.19 148 LYS A C 1
ATOM 1152 O O . LYS A 1 148 ? 2.742 3.407 31.936 1.00 74.19 148 LYS A O 1
ATOM 1157 N N . GLN A 1 149 ? 0.528 3.725 31.991 1.00 75.25 149 GLN A N 1
ATOM 1158 C CA . GLN A 1 149 ? 0.161 2.305 31.883 1.00 75.25 149 GLN A CA 1
ATOM 1159 C C . GLN A 1 149 ? 0.653 1.662 30.569 1.00 75.25 149 GLN A C 1
ATOM 1161 O O . GLN A 1 149 ? 1.118 0.523 30.587 1.00 75.25 149 GLN A O 1
ATOM 1166 N N . GLU A 1 150 ? 0.583 2.387 29.448 1.00 74.81 150 GLU A N 1
ATOM 1167 C CA . GLU A 1 150 ? 1.099 1.948 28.140 1.00 74.81 150 GLU A CA 1
ATOM 1168 C C . GLU A 1 150 ? 2.622 1.746 28.188 1.00 74.81 150 GLU A C 1
ATOM 1170 O O . GLU A 1 150 ? 3.099 0.646 27.919 1.00 74.81 150 GLU A O 1
ATOM 1175 N N . LEU A 1 151 ? 3.375 2.742 28.667 1.00 79.19 151 LEU A N 1
ATOM 1176 C CA . LEU A 1 151 ? 4.832 2.651 28.832 1.00 79.19 151 LEU A CA 1
ATOM 1177 C C . LEU A 1 151 ? 5.234 1.494 29.763 1.00 79.19 151 LEU A C 1
ATOM 1179 O O . LEU A 1 151 ? 6.155 0.737 29.463 1.00 79.19 151 LEU A O 1
ATOM 1183 N N . LEU A 1 152 ? 4.506 1.293 30.864 1.00 79.44 152 LEU A N 1
ATOM 1184 C CA . LEU A 1 152 ? 4.729 0.147 31.751 1.00 79.44 152 LEU A CA 1
ATOM 1185 C C . LEU A 1 152 ? 4.504 -1.194 31.031 1.00 79.44 152 LEU A C 1
ATOM 1187 O O . LEU A 1 152 ? 5.248 -2.148 31.254 1.00 79.44 152 LEU A O 1
ATOM 1191 N N . SER A 1 153 ? 3.500 -1.277 30.151 1.00 77.94 153 SER A N 1
ATOM 1192 C CA . SER A 1 153 ? 3.234 -2.479 29.346 1.00 77.94 153 SER A CA 1
ATOM 1193 C C . SER A 1 153 ? 4.277 -2.718 28.246 1.00 77.94 153 SER A C 1
ATOM 1195 O O . SER A 1 153 ? 4.516 -3.864 27.867 1.00 77.94 153 SER A O 1
ATOM 1197 N N . GLU A 1 154 ? 4.951 -1.657 27.796 1.00 78.75 154 GLU A N 1
ATOM 1198 C CA . GLU A 1 154 ? 6.081 -1.698 26.860 1.00 78.75 154 GLU A CA 1
ATOM 1199 C C . GLU A 1 154 ? 7.418 -2.053 27.542 1.00 78.75 154 GLU A C 1
ATOM 1201 O O . GLU A 1 154 ? 8.438 -2.204 26.870 1.00 78.75 154 GLU A O 1
ATOM 1206 N N . GLY A 1 155 ? 7.418 -2.242 28.868 1.00 80.75 155 GLY A N 1
ATOM 1207 C CA . GLY A 1 155 ? 8.581 -2.677 29.644 1.00 80.75 155 GLY A CA 1
ATOM 1208 C C . GLY A 1 155 ? 9.383 -1.549 30.293 1.00 80.75 155 GLY A C 1
ATOM 1209 O O . GLY A 1 155 ? 10.439 -1.825 30.863 1.00 80.75 155 GLY A O 1
ATOM 1210 N N . TYR A 1 156 ? 8.894 -0.307 30.247 1.00 84.56 156 TYR A N 1
ATOM 1211 C CA . TYR A 1 156 ? 9.477 0.793 31.012 1.00 84.56 156 TYR A CA 1
ATOM 1212 C C . TYR A 1 156 ? 9.220 0.591 32.507 1.00 84.56 156 TYR A C 1
ATOM 1214 O O . TYR A 1 156 ? 8.159 0.124 32.927 1.00 84.56 156 TYR A O 1
ATOM 1222 N N . THR A 1 157 ? 10.187 0.971 33.337 1.00 88.25 157 THR A N 1
ATOM 1223 C CA . THR A 1 157 ? 9.994 1.036 34.789 1.00 88.25 157 THR A CA 1
ATOM 1224 C C . THR A 1 157 ? 9.113 2.229 35.171 1.00 88.25 157 THR A C 1
ATOM 1226 O O . THR A 1 157 ? 8.918 3.162 34.392 1.00 88.25 157 THR A O 1
ATOM 1229 N N . GLY A 1 158 ? 8.575 2.220 36.395 1.00 85.62 158 GLY A N 1
ATOM 1230 C CA . GLY A 1 158 ? 7.715 3.304 36.886 1.00 85.62 158 GLY A CA 1
ATOM 1231 C C . GLY A 1 158 ? 8.362 4.688 36.807 1.00 85.62 158 GLY A C 1
ATOM 1232 O O . GLY A 1 158 ? 7.679 5.648 36.456 1.00 85.62 158 GLY A O 1
ATOM 1233 N N . ASP A 1 159 ? 9.668 4.768 37.065 1.00 87.50 159 ASP A N 1
ATOM 1234 C CA . ASP A 1 159 ? 10.426 6.019 37.026 1.00 87.50 159 ASP A CA 1
ATOM 1235 C C . ASP A 1 159 ? 10.699 6.474 35.584 1.00 87.50 159 ASP A C 1
ATOM 1237 O O . ASP A 1 159 ? 10.581 7.658 35.273 1.00 87.50 159 ASP A O 1
ATOM 1241 N N . GLU A 1 160 ? 10.995 5.545 34.670 1.00 83.19 160 GLU A N 1
ATOM 1242 C CA . GLU A 1 160 ? 11.201 5.865 33.251 1.00 83.19 160 GLU A CA 1
ATOM 1243 C C . GLU A 1 160 ? 9.898 6.298 32.569 1.00 83.19 160 GLU A C 1
ATOM 1245 O O . GLU A 1 160 ? 9.893 7.237 31.772 1.00 83.19 160 GLU A O 1
ATOM 1250 N N . ALA A 1 161 ? 8.778 5.656 32.909 1.00 86.00 161 ALA A N 1
ATOM 1251 C CA . ALA A 1 161 ? 7.467 6.047 32.407 1.00 86.00 161 ALA A CA 1
ATOM 1252 C C . ALA A 1 161 ? 7.083 7.462 32.882 1.00 86.00 161 ALA A C 1
ATOM 1254 O O . ALA A 1 161 ? 6.560 8.259 32.101 1.00 86.00 161 ALA A O 1
ATOM 1255 N N . GLU A 1 162 ? 7.384 7.803 34.141 1.00 86.38 162 GLU A N 1
ATOM 1256 C CA . GLU A 1 162 ? 7.162 9.150 34.684 1.00 86.38 162 GLU A CA 1
ATOM 1257 C C . GLU A 1 162 ? 8.045 10.195 33.985 1.00 86.38 162 GLU A C 1
ATOM 1259 O O . GLU A 1 162 ? 7.582 11.288 33.647 1.00 86.38 162 GLU A O 1
ATOM 1264 N N . GLU A 1 163 ? 9.301 9.842 33.703 1.00 86.94 163 GLU A N 1
ATOM 1265 C CA . GLU A 1 163 ? 10.241 10.712 33.003 1.00 86.94 163 GLU A CA 1
ATOM 1266 C C . GLU A 1 163 ? 9.779 11.048 31.586 1.00 86.94 163 GLU A C 1
ATOM 1268 O O . GLU A 1 163 ? 9.749 12.218 31.192 1.00 86.94 163 GLU A O 1
ATOM 1273 N N . VAL A 1 164 ? 9.363 10.029 30.832 1.00 83.81 164 VAL A N 1
ATOM 1274 C CA . VAL A 1 164 ? 8.817 10.206 29.484 1.00 83.81 164 VAL A CA 1
ATOM 1275 C C . VAL A 1 164 ? 7.586 11.105 29.540 1.00 83.81 164 VAL A C 1
ATOM 1277 O O . VAL A 1 164 ? 7.524 12.098 28.815 1.00 83.81 164 VAL A O 1
ATOM 1280 N N . MET A 1 165 ? 6.649 10.839 30.453 1.00 84.50 165 MET A N 1
ATOM 1281 C CA . MET A 1 165 ? 5.442 11.656 30.617 1.00 84.50 165 MET A CA 1
ATOM 1282 C C . MET A 1 165 ? 5.753 13.122 30.926 1.00 84.50 165 MET A C 1
ATOM 1284 O O . MET A 1 165 ? 5.145 14.023 30.342 1.00 84.50 165 MET A O 1
ATOM 1288 N N . ARG A 1 166 ? 6.739 13.380 31.789 1.00 86.31 166 ARG A N 1
ATOM 1289 C CA . ARG A 1 166 ? 7.202 14.732 32.122 1.00 86.31 166 ARG A CA 1
ATOM 1290 C C . ARG A 1 166 ? 7.780 15.461 30.909 1.00 86.31 166 ARG A C 1
ATOM 1292 O O . ARG A 1 166 ? 7.467 16.634 30.688 1.00 86.31 166 ARG A O 1
ATOM 1299 N N . VAL A 1 167 ? 8.591 14.779 30.098 1.00 84.38 167 VAL A N 1
ATOM 1300 C CA . VAL A 1 167 ? 9.133 15.338 28.847 1.00 84.38 167 VAL A CA 1
ATOM 1301 C C . VAL A 1 167 ? 8.009 15.658 27.859 1.00 84.38 167 VAL A C 1
ATOM 1303 O O . VAL A 1 167 ? 8.030 16.724 27.241 1.00 84.38 167 VAL A O 1
ATOM 1306 N N . MET A 1 168 ? 7.002 14.788 27.749 1.00 80.50 168 MET A N 1
ATOM 1307 C CA . MET A 1 168 ? 5.856 15.005 26.860 1.00 80.50 168 MET A CA 1
ATOM 1308 C C . MET A 1 168 ? 5.000 16.206 27.279 1.00 80.50 168 MET A C 1
ATOM 1310 O O . MET A 1 168 ? 4.673 17.026 26.422 1.00 80.50 168 MET A O 1
ATOM 1314 N N . ARG A 1 169 ? 4.702 16.369 28.578 1.00 81.75 169 ARG A N 1
ATOM 1315 C CA . ARG A 1 169 ? 3.972 17.545 29.103 1.00 81.75 169 ARG A CA 1
ATOM 1316 C C . ARG A 1 169 ? 4.718 18.847 28.818 1.00 81.75 169 ARG A C 1
ATOM 1318 O O . ARG A 1 169 ? 4.144 19.804 28.301 1.00 81.75 169 ARG A O 1
ATOM 1325 N N . LYS A 1 170 ? 6.038 18.848 29.041 1.00 79.88 170 LYS A N 1
ATOM 1326 C CA . LYS A 1 170 ? 6.899 19.998 28.737 1.00 79.88 170 LYS A CA 1
ATOM 1327 C C . LYS A 1 170 ? 6.907 20.340 27.243 1.00 79.88 170 LYS A C 1
ATOM 1329 O O . LYS A 1 170 ? 6.890 21.515 26.888 1.00 79.88 170 LYS A O 1
ATOM 1334 N N . ALA A 1 171 ? 6.922 19.333 26.367 1.00 70.38 171 ALA A N 1
ATOM 1335 C CA . ALA A 1 171 ? 6.848 19.530 24.919 1.00 70.38 171 ALA A CA 1
ATOM 1336 C C . ALA A 1 171 ? 5.474 20.049 24.456 1.00 70.38 171 ALA A C 1
ATOM 1338 O O . ALA A 1 171 ? 5.402 20.772 23.464 1.00 70.38 171 ALA A O 1
ATOM 1339 N N . ALA A 1 172 ? 4.405 19.724 25.188 1.00 74.94 172 ALA A N 1
ATOM 1340 C CA . ALA A 1 172 ? 3.049 20.209 24.937 1.00 74.94 172 ALA A CA 1
ATOM 1341 C C . ALA A 1 172 ? 2.791 21.637 25.462 1.00 74.94 172 ALA A C 1
ATOM 1343 O O . ALA A 1 172 ? 1.734 22.204 25.195 1.00 74.94 172 ALA A O 1
ATOM 1344 N N . GLY A 1 173 ? 3.747 22.241 26.180 1.00 69.19 173 GLY A N 1
ATOM 1345 C CA . GLY A 1 173 ? 3.580 23.568 26.782 1.00 69.19 173 GLY A CA 1
ATOM 1346 C C . GLY A 1 173 ? 2.687 23.573 28.026 1.00 69.19 173 GLY A C 1
ATOM 1347 O O . GLY A 1 173 ? 2.262 24.638 28.471 1.00 69.19 173 GLY A O 1
ATOM 1348 N N . GLU A 1 174 ? 2.412 22.398 28.592 1.00 72.00 174 GLU A N 1
ATOM 1349 C CA . GLU A 1 174 ? 1.721 22.248 29.867 1.00 72.00 174 GLU A CA 1
ATOM 1350 C C . GLU A 1 174 ? 2.738 22.523 30.983 1.00 72.00 174 GLU A C 1
ATOM 1352 O O . GLU A 1 174 ? 3.570 21.676 31.312 1.00 72.00 174 GLU A O 1
ATOM 1357 N N . ASN A 1 175 ? 2.730 23.747 31.514 1.00 57.53 175 ASN A N 1
ATOM 1358 C CA . ASN A 1 175 ? 3.453 24.060 32.744 1.00 57.53 175 ASN A CA 1
ATOM 1359 C C . ASN A 1 175 ? 2.590 23.625 33.937 1.00 57.53 175 ASN A C 1
ATOM 1361 O O . ASN A 1 175 ? 1.402 23.950 33.962 1.00 57.53 175 ASN A O 1
ATOM 1365 N N . GLU A 1 176 ? 3.193 22.890 34.879 1.00 51.88 176 GLU A N 1
ATOM 1366 C CA . GLU A 1 176 ? 2.611 22.570 36.198 1.00 51.88 176 GLU A CA 1
ATOM 1367 C C . GLU A 1 176 ? 2.145 23.817 36.963 1.00 51.88 176 GLU A C 1
ATOM 1369 O O . GLU A 1 176 ? 2.851 24.855 36.909 1.00 51.88 176 GLU A O 1
#

pLDDT: mean 82.96, std 19.42, range [34.53, 98.62]

Secondary structure (DSSP, 8-state):
-PPPP---------------PPPSS-HHHHHHHHHHHHHHHHHHHHHHHHHHHTT-HHHHHHHHHHHHHHHHTS---TTT-HHHHTTHHHHHHHHHHHHHHHHHHHSPPPHHHHHHHHHHHHHHHHHHHHHHHS--TT--TTS---HHHHHHHTT--HHHHHHHHHHHHHHTT---

Radius of gyration: 24.77 Å; chains: 1; bounding box: 56×39×90 Å

Foldseek 3Di:
DDDDDDDDPPPDPPPPPPPQPDALADLVRLLVLLVVLLVLLVVLVVQLVVCLVVVVVVSLVVLLVVLVVSVVVPDDPCVRHVSNVLQVLSNVSSVLSNVSSVVSNVHRDDPVVVVVSVVSNVVSSVVNVCSSVPGPPVDDPSPPPPQLVVCVVVVDDNVRSVVVVVVVCVVVVNDD